Protein AF-T1BIZ2-F1 (afdb_monomer_lite)

Radius of gyration: 11.86 Å; chains: 1; bounding box: 21×28×31 Å

Structure (mmCIF, N/CA/C/O backbone):
data_AF-T1BIZ2-F1
#
_entry.id   AF-T1BIZ2-F1
#
loop_
_atom_site.group_PDB
_atom_site.id
_atom_site.type_symbol
_atom_site.label_atom_id
_atom_site.label_alt_id
_atom_site.label_comp_id
_atom_site.label_asym_id
_atom_site.label_entity_id
_atom_site.label_seq_id
_atom_site.pdbx_PDB_ins_code
_atom_site.Cartn_x
_atom_site.Cartn_y
_atom_site.Cartn_z
_atom_site.occupancy
_atom_site.B_iso_or_equiv
_atom_site.auth_seq_id
_atom_site.auth_comp_id
_atom_site.auth_asym_id
_atom_site.auth_atom_id
_atom_site.pdbx_PDB_model_num
ATOM 1 N N . MET A 1 1 ? -5.384 15.705 -20.486 1.00 49.41 1 MET A N 1
ATOM 2 C CA . MET A 1 1 ? -4.806 14.988 -19.329 1.00 49.41 1 MET A CA 1
ATOM 3 C C . MET A 1 1 ? -3.296 15.192 -19.401 1.00 49.41 1 MET A C 1
ATOM 5 O O . MET A 1 1 ? -2.725 14.853 -20.430 1.00 49.41 1 MET A O 1
ATOM 9 N N . LYS A 1 2 ? -2.661 15.874 -18.434 1.00 56.53 2 LYS A N 1
ATOM 10 C CA . LYS A 1 2 ? -1.196 16.052 -18.468 1.00 56.53 2 LYS A CA 1
ATOM 11 C C . LYS A 1 2 ? -0.561 14.670 -18.293 1.00 56.53 2 LYS A C 1
ATOM 13 O O . LYS A 1 2 ? -0.897 13.982 -17.334 1.00 56.53 2 LYS A O 1
ATOM 18 N N . SER A 1 3 ? 0.282 14.257 -19.241 1.00 57.56 3 SER A N 1
ATOM 19 C CA . SER A 1 3 ? 1.076 13.033 -19.106 1.00 57.56 3 SER A CA 1
ATOM 20 C C . SER A 1 3 ? 1.855 13.105 -17.792 1.00 57.56 3 SER A C 1
ATOM 22 O O . SER A 1 3 ? 2.383 14.168 -17.461 1.00 57.56 3 SER A O 1
ATOM 24 N N . ARG A 1 4 ? 1.869 12.017 -17.017 1.00 65.50 4 ARG A N 1
ATOM 25 C CA . ARG A 1 4 ? 2.642 11.920 -15.771 1.00 65.50 4 ARG A CA 1
ATOM 26 C C . ARG A 1 4 ? 4.117 12.039 -16.157 1.00 65.50 4 ARG A C 1
ATOM 28 O O 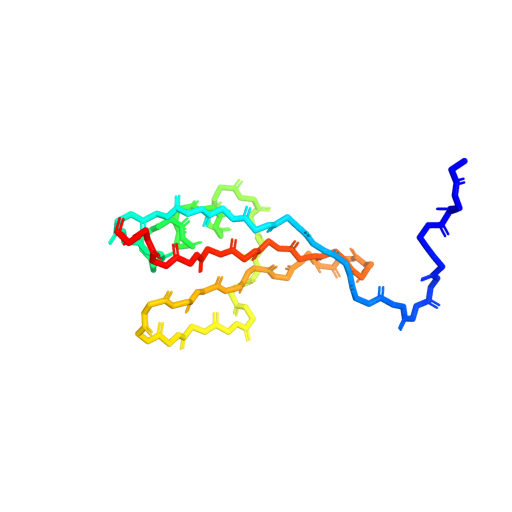. ARG A 1 4 ? 4.692 11.094 -16.685 1.00 65.50 4 ARG A O 1
ATOM 35 N N . THR A 1 5 ? 4.686 13.231 -15.994 1.00 63.12 5 THR A N 1
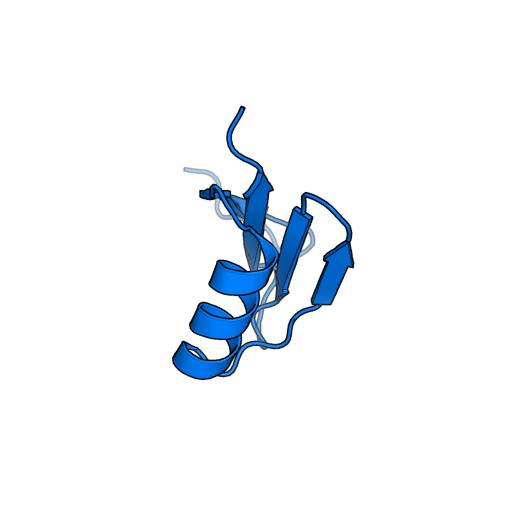ATOM 36 C CA . THR A 1 5 ? 6.058 13.531 -16.415 1.00 63.12 5 THR A CA 1
ATOM 37 C C . THR A 1 5 ? 7.054 12.719 -15.593 1.00 63.12 5 THR A C 1
ATOM 39 O O . THR A 1 5 ? 6.865 12.522 -14.391 1.00 63.12 5 THR A O 1
ATOM 42 N N . GLN A 1 6 ? 8.128 12.275 -16.246 1.00 58.28 6 GLN A N 1
ATOM 43 C CA . GLN A 1 6 ? 9.255 11.606 -15.603 1.00 58.28 6 GLN A CA 1
ATOM 44 C C . GLN A 1 6 ? 9.804 12.486 -14.461 1.00 58.28 6 GLN A C 1
ATOM 46 O O . GLN A 1 6 ? 10.047 13.675 -14.664 1.00 58.28 6 GLN A O 1
ATOM 51 N N . GLY A 1 7 ? 9.953 11.916 -13.260 1.00 65.38 7 GLY A N 1
ATOM 52 C CA . GLY A 1 7 ? 10.460 12.617 -12.069 1.00 65.38 7 GLY A CA 1
ATOM 53 C C . GLY A 1 7 ? 9.406 13.028 -11.033 1.00 65.38 7 GLY A C 1
ATOM 54 O O . GLY A 1 7 ? 9.778 13.458 -9.944 1.00 65.38 7 GLY A O 1
ATOM 55 N N . MET A 1 8 ? 8.110 12.863 -11.315 1.00 70.50 8 MET A N 1
ATOM 56 C CA . MET A 1 8 ? 7.066 12.959 -10.289 1.00 70.50 8 MET A CA 1
ATOM 57 C C . MET A 1 8 ? 6.602 11.563 -9.876 1.00 70.50 8 MET A C 1
ATOM 59 O O . MET A 1 8 ? 6.239 10.734 -10.712 1.00 70.50 8 MET A O 1
ATOM 63 N N . TRP A 1 9 ? 6.606 11.324 -8.570 1.00 69.19 9 TRP A N 1
ATOM 64 C CA . TRP A 1 9 ? 6.079 10.112 -7.964 1.00 69.19 9 TRP A CA 1
ATOM 65 C C . TRP A 1 9 ? 4.558 10.205 -7.944 1.00 69.19 9 TRP A C 1
ATOM 67 O O . TRP A 1 9 ? 3.992 11.127 -7.358 1.00 69.19 9 TRP A O 1
ATOM 77 N N . TRP A 1 10 ? 3.888 9.239 -8.565 1.00 79.06 10 TRP A N 1
ATOM 78 C CA . TRP A 1 10 ? 2.435 9.173 -8.547 1.00 79.06 10 TRP A CA 1
ATOM 79 C C . TRP A 1 10 ? 1.969 7.730 -8.365 1.00 79.06 10 TRP A C 1
ATOM 81 O O . TRP A 1 10 ? 2.463 6.829 -9.044 1.00 79.06 10 TRP A O 1
ATOM 91 N N . GLY A 1 11 ? 0.935 7.517 -7.557 1.00 85.38 11 GLY A N 1
ATOM 92 C CA . GLY A 1 11 ? 0.451 6.179 -7.234 1.00 85.38 11 GLY A CA 1
ATOM 93 C C . GLY A 1 11 ? -1.018 6.147 -6.844 1.00 85.38 11 GLY A C 1
ATOM 94 O O . GLY A 1 11 ? -1.646 7.194 -6.680 1.00 85.38 11 GLY A O 1
ATOM 95 N N . THR A 1 12 ? -1.561 4.939 -6.737 1.00 92.62 12 THR A N 1
ATOM 96 C CA . THR A 1 12 ? -2.907 4.703 -6.201 1.00 92.62 12 THR A CA 1
ATOM 97 C C . THR A 1 12 ? -2.797 4.474 -4.698 1.00 92.62 12 THR A C 1
ATOM 99 O O . THR A 1 12 ? -1.948 3.693 -4.273 1.00 92.62 12 THR A O 1
ATOM 102 N N . ALA A 1 13 ? -3.652 5.126 -3.911 1.00 95.31 13 ALA A N 1
ATOM 103 C CA . ALA A 1 13 ? -3.819 4.838 -2.489 1.00 95.31 13 ALA A CA 1
ATOM 104 C C . ALA A 1 13 ? -5.077 3.985 -2.285 1.00 95.31 13 ALA A C 1
ATOM 106 O O . ALA A 1 13 ? -6.128 4.286 -2.855 1.00 95.31 13 ALA A O 1
ATOM 107 N N . ILE A 1 14 ? -4.950 2.911 -1.511 1.00 96.81 14 ILE A N 1
ATOM 108 C CA . ILE A 1 14 ? -6.013 1.950 -1.221 1.00 96.81 14 ILE A CA 1
ATOM 109 C C . ILE A 1 14 ? -6.117 1.812 0.296 1.00 96.81 14 ILE A C 1
ATOM 111 O O . ILE A 1 14 ? -5.124 1.538 0.969 1.00 96.81 14 ILE A O 1
ATOM 115 N N . GLU A 1 15 ? -7.319 1.991 0.835 1.00 97.81 15 GLU A N 1
ATOM 116 C CA . GLU A 1 15 ? -7.578 1.763 2.256 1.00 97.81 15 GLU A CA 1
ATOM 117 C C . GLU A 1 15 ? -7.768 0.272 2.546 1.00 97.81 15 GLU A C 1
ATOM 119 O O . GLU A 1 15 ? -8.426 -0.445 1.787 1.00 97.81 15 GLU A O 1
ATOM 124 N N . ALA A 1 16 ? -7.185 -0.197 3.646 1.00 96.94 16 ALA A N 1
ATOM 125 C CA . ALA A 1 16 ? -7.213 -1.591 4.061 1.00 96.94 16 ALA A CA 1
ATOM 126 C C . ALA A 1 16 ? -7.290 -1.709 5.592 1.00 96.94 16 ALA A C 1
ATOM 128 O O . ALA A 1 16 ? -6.616 -0.954 6.289 1.00 96.94 16 ALA A O 1
ATOM 129 N N . PRO A 1 17 ? -8.036 -2.681 6.148 1.00 97.50 17 PRO A N 1
ATOM 130 C CA . PRO A 1 17 ? -7.981 -2.976 7.583 1.00 97.50 17 PRO A CA 1
ATOM 131 C C . PRO A 1 17 ? -6.588 -3.432 8.044 1.00 97.50 17 PRO A C 1
ATOM 133 O O . PRO A 1 17 ? -6.182 -3.134 9.160 1.00 97.50 17 PRO A O 1
ATOM 136 N N . ASP A 1 18 ? -5.858 -4.131 7.170 1.00 97.88 18 ASP A N 1
ATOM 137 C CA . ASP A 1 18 ? -4.464 -4.530 7.370 1.00 97.88 18 ASP A CA 1
ATOM 138 C C . ASP A 1 18 ? -3.647 -4.188 6.107 1.00 97.88 18 ASP A C 1
ATOM 140 O O . ASP A 1 18 ? -3.633 -4.954 5.132 1.00 97.88 18 ASP A O 1
ATOM 144 N N . PRO A 1 19 ? -2.985 -3.018 6.090 1.00 98.38 19 PRO A N 1
ATOM 145 C CA . PRO A 1 19 ? -2.152 -2.589 4.969 1.00 98.38 19 PRO A CA 1
ATOM 146 C C . PRO A 1 19 ? -0.983 -3.532 4.683 1.00 98.38 19 PRO A C 1
ATOM 148 O O . PRO A 1 19 ? -0.639 -3.755 3.521 1.00 98.38 19 PRO A O 1
ATOM 151 N N . GLY A 1 20 ? -0.391 -4.114 5.729 1.00 98.00 20 GLY A N 1
ATOM 152 C CA . GLY A 1 20 ? 0.744 -5.021 5.605 1.00 98.00 20 GLY A CA 1
ATOM 153 C C . GLY A 1 20 ? 0.343 -6.350 4.967 1.00 98.00 20 GLY A C 1
ATOM 154 O O . GLY A 1 20 ? 1.089 -6.897 4.151 1.00 98.00 20 GLY A O 1
ATOM 155 N N . ALA A 1 21 ? -0.835 -6.880 5.298 1.00 98.12 21 ALA A N 1
ATOM 156 C CA . ALA A 1 21 ? -1.352 -8.091 4.665 1.00 98.12 21 ALA A CA 1
ATOM 157 C C . ALA A 1 21 ? -1.622 -7.878 3.169 1.00 98.12 21 ALA A C 1
ATOM 159 O O . ALA A 1 21 ? -1.207 -8.703 2.349 1.00 98.12 21 ALA A O 1
ATOM 160 N N . LEU A 1 22 ? -2.251 -6.755 2.794 1.00 97.88 22 LEU A N 1
ATOM 161 C CA . LEU A 1 22 ? -2.473 -6.430 1.382 1.00 97.88 22 LEU A CA 1
ATOM 162 C C . LEU A 1 22 ? -1.147 -6.237 0.637 1.00 97.88 22 LEU A C 1
ATOM 164 O O . LEU A 1 22 ? -0.991 -6.752 -0.470 1.00 97.88 22 LEU A O 1
ATOM 168 N N . ALA A 1 23 ? -0.181 -5.553 1.253 1.00 98.19 23 ALA A N 1
ATOM 169 C CA . ALA A 1 23 ? 1.128 -5.336 0.654 1.00 98.19 23 ALA A CA 1
ATOM 170 C C . ALA A 1 23 ? 1.846 -6.647 0.331 1.00 98.19 23 ALA A C 1
ATOM 172 O O . ALA A 1 23 ? 2.308 -6.821 -0.794 1.00 98.19 23 ALA A O 1
ATOM 173 N N . ARG A 1 24 ? 1.878 -7.595 1.275 1.00 98.25 24 ARG A N 1
ATOM 174 C CA . ARG A 1 24 ? 2.467 -8.926 1.056 1.00 98.25 24 ARG A CA 1
ATOM 175 C C . ARG A 1 24 ? 1.745 -9.687 -0.052 1.00 98.25 24 ARG A C 1
ATOM 177 O O . ARG A 1 24 ? 2.396 -10.215 -0.945 1.00 98.25 24 ARG A O 1
ATOM 184 N N . PHE A 1 25 ? 0.411 -9.689 -0.036 1.00 98.12 25 PHE A N 1
ATOM 185 C CA . PHE A 1 25 ? -0.383 -10.352 -1.071 1.00 98.12 25 PHE A CA 1
ATOM 186 C C . PHE A 1 25 ? -0.077 -9.803 -2.472 1.00 98.12 25 PHE A C 1
ATOM 188 O O . PHE A 1 25 ? 0.206 -10.571 -3.389 1.00 98.12 25 PHE A O 1
ATOM 195 N N . TYR A 1 26 ? -0.104 -8.478 -2.640 1.00 97.50 26 TYR A N 1
ATOM 196 C CA . TYR A 1 26 ? 0.149 -7.855 -3.938 1.00 97.50 26 TYR A CA 1
ATOM 197 C C . TYR A 1 26 ? 1.622 -7.899 -4.345 1.00 97.50 26 TYR A C 1
ATOM 199 O O . TYR A 1 26 ? 1.908 -7.945 -5.538 1.00 97.50 26 TYR A O 1
ATOM 207 N N . SER A 1 27 ? 2.549 -7.915 -3.387 1.00 97.56 27 SER A N 1
ATOM 208 C CA . SER A 1 27 ? 3.978 -8.063 -3.664 1.00 97.56 27 SER A CA 1
ATOM 209 C C . SER A 1 27 ? 4.249 -9.415 -4.317 1.00 97.56 27 SER A C 1
ATOM 211 O O . SER A 1 27 ? 4.835 -9.458 -5.396 1.00 97.56 27 SER A O 1
ATOM 213 N N . GLU A 1 28 ? 3.711 -10.492 -3.741 1.00 98.00 28 GLU A N 1
ATOM 214 C CA . GLU A 1 28 ? 3.806 -11.841 -4.306 1.00 98.00 28 GLU A CA 1
ATOM 215 C C . GLU A 1 28 ? 3.044 -11.963 -5.635 1.00 98.00 28 GLU A C 1
ATOM 217 O O . GLU A 1 28 ? 3.562 -12.514 -6.604 1.00 98.00 28 GLU A O 1
ATOM 222 N N . LEU A 1 29 ? 1.828 -11.408 -5.718 1.00 97.75 29 LEU A N 1
ATOM 223 C CA . LEU A 1 29 ? 0.996 -11.486 -6.923 1.00 97.75 29 LEU A CA 1
ATOM 224 C C . LEU A 1 29 ? 1.622 -10.771 -8.130 1.00 97.75 29 LEU A C 1
ATOM 226 O O . LEU A 1 29 ? 1.508 -11.248 -9.258 1.00 97.75 29 LEU A O 1
ATOM 230 N N . LEU A 1 30 ? 2.227 -9.602 -7.907 1.00 95.00 30 LEU A N 1
ATOM 231 C CA . LEU A 1 30 ? 2.764 -8.746 -8.968 1.00 95.00 30 LEU A CA 1
ATOM 232 C C . LEU A 1 30 ? 4.272 -8.938 -9.183 1.00 95.00 30 LEU A C 1
ATOM 234 O O . LEU A 1 30 ? 4.805 -8.459 -10.184 1.00 95.00 30 LEU A O 1
ATOM 238 N N . GLY A 1 31 ? 4.968 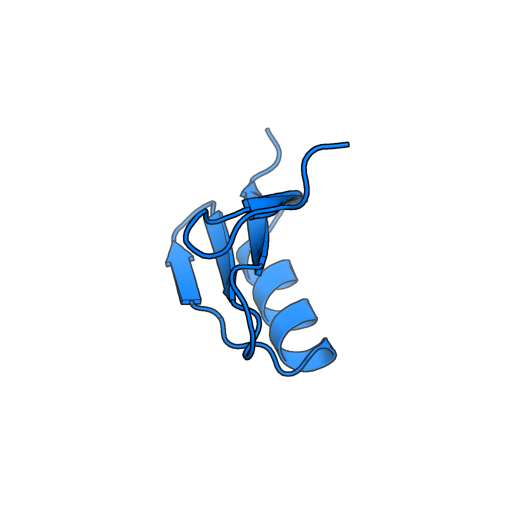-9.584 -8.243 1.00 95.75 31 GLY A N 1
ATOM 239 C CA . GLY A 1 31 ? 6.430 -9.625 -8.193 1.00 95.75 31 GLY A CA 1
ATOM 240 C C . GLY A 1 31 ? 7.064 -8.260 -7.898 1.00 95.75 31 GLY A C 1
ATOM 241 O O . GLY A 1 31 ? 8.207 -8.014 -8.281 1.00 95.75 31 GLY A O 1
ATOM 242 N N . TRP A 1 32 ? 6.317 -7.335 -7.285 1.00 96.00 32 TRP A N 1
ATOM 243 C CA . TRP A 1 32 ? 6.793 -5.981 -6.982 1.00 96.00 32 TRP A CA 1
ATOM 244 C C . TRP A 1 32 ? 7.376 -5.930 -5.570 1.00 96.00 32 TRP A C 1
ATOM 246 O O . TRP A 1 32 ? 6.735 -6.429 -4.642 1.00 96.00 32 TRP A O 1
ATOM 256 N N . PRO A 1 33 ? 8.550 -5.311 -5.359 1.00 95.94 33 PRO A N 1
ATOM 257 C CA . PRO A 1 33 ? 9.115 -5.183 -4.025 1.00 95.94 33 PRO A CA 1
ATOM 258 C C . PRO A 1 33 ? 8.271 -4.261 -3.136 1.00 95.94 33 PRO A C 1
ATOM 260 O O . PRO A 1 33 ? 7.760 -3.224 -3.574 1.00 95.94 33 PRO A O 1
ATOM 263 N N . ILE A 1 34 ? 8.195 -4.611 -1.852 1.00 96.88 34 ILE A N 1
ATOM 264 C CA . ILE A 1 34 ? 7.753 -3.687 -0.806 1.00 96.88 34 ILE A CA 1
ATOM 265 C C . ILE A 1 34 ? 8.883 -2.674 -0.599 1.00 96.88 34 ILE A C 1
ATOM 267 O O . ILE A 1 34 ? 9.973 -3.027 -0.153 1.00 96.88 34 ILE A O 1
ATOM 271 N N . GLY A 1 35 ? 8.635 -1.421 -0.975 1.00 94.75 35 GLY A N 1
ATOM 272 C CA . GLY A 1 35 ? 9.605 -0.331 -0.857 1.00 94.75 35 GLY A CA 1
ATOM 273 C C . GLY A 1 35 ? 9.585 0.350 0.511 1.00 94.75 35 GLY A C 1
ATOM 274 O O . GLY A 1 35 ? 10.585 0.939 0.910 1.00 94.75 35 GLY A O 1
ATOM 275 N N . HIS A 1 36 ? 8.458 0.271 1.224 1.00 95.81 36 HIS A N 1
ATOM 276 C CA . HIS A 1 36 ? 8.284 0.814 2.573 1.00 95.81 36 HIS A CA 1
ATOM 277 C C . HIS A 1 36 ? 7.187 0.050 3.314 1.00 95.81 36 HIS A C 1
ATOM 279 O O . HIS A 1 36 ? 6.155 -0.263 2.719 1.00 95.81 36 HIS A O 1
ATOM 285 N N . GLU A 1 37 ? 7.378 -0.221 4.602 1.00 97.38 37 GLU A N 1
ATOM 286 C CA . GLU A 1 37 ? 6.353 -0.805 5.472 1.00 97.38 37 GLU A CA 1
ATOM 287 C C . GLU A 1 37 ? 6.515 -0.268 6.898 1.00 97.38 37 GLU A C 1
ATOM 289 O O . GLU A 1 37 ? 7.596 -0.334 7.485 1.00 97.38 37 GLU A O 1
ATOM 294 N N . GLU A 1 38 ? 5.429 0.255 7.456 1.00 96.88 38 GLU A N 1
ATOM 295 C CA . GLU A 1 38 ? 5.332 0.736 8.831 1.00 96.88 38 GLU A CA 1
ATOM 296 C C . GLU A 1 38 ? 3.910 0.495 9.372 1.00 96.88 38 GLU A C 1
ATOM 298 O O . GLU A 1 38 ? 2.990 0.214 8.597 1.00 96.88 38 GLU A O 1
ATOM 303 N N . PRO A 1 39 ? 3.677 0.582 10.694 1.00 96.31 39 PRO A N 1
ATOM 304 C CA . PRO A 1 39 ? 2.333 0.439 11.238 1.00 96.31 39 PRO A CA 1
ATOM 305 C C . PRO A 1 39 ? 1.338 1.390 10.559 1.00 96.31 39 PRO A C 1
ATOM 307 O O . PRO A 1 39 ? 1.484 2.608 10.612 1.00 96.31 39 PRO A O 1
ATOM 310 N N . GLY A 1 40 ? 0.321 0.813 9.919 1.00 96.88 40 GLY A N 1
ATOM 311 C CA . GLY A 1 40 ? -0.745 1.548 9.244 1.00 96.88 40 GLY A CA 1
ATOM 312 C C . GLY A 1 40 ? -0.461 1.977 7.800 1.00 96.88 40 GLY A C 1
ATOM 313 O O . GLY A 1 40 ? -1.392 2.456 7.156 1.00 96.88 40 GLY A O 1
ATOM 314 N N . THR A 1 41 ? 0.747 1.761 7.262 1.00 97.38 41 THR A N 1
ATOM 315 C CA . THR A 1 41 ? 1.078 2.109 5.868 1.00 97.38 41 THR A CA 1
ATOM 316 C C . THR A 1 41 ? 2.064 1.124 5.241 1.00 97.38 41 THR A C 1
ATOM 318 O O . THR A 1 41 ? 3.086 0.781 5.828 1.00 97.38 41 THR A O 1
ATOM 321 N N . ALA A 1 42 ? 1.819 0.724 3.995 1.00 98.12 42 ALA A N 1
ATOM 322 C CA . ALA A 1 42 ? 2.769 -0.052 3.204 1.00 98.12 42 ALA A CA 1
ATOM 323 C C . ALA A 1 42 ? 2.786 0.411 1.742 1.00 98.12 42 ALA A C 1
ATOM 325 O O . ALA A 1 42 ? 1.760 0.821 1.202 1.00 98.12 42 ALA A O 1
ATOM 326 N N . ILE A 1 43 ? 3.949 0.358 1.092 1.00 97.12 43 ILE A N 1
ATOM 327 C CA . ILE A 1 43 ? 4.152 0.864 -0.270 1.00 97.12 43 ILE A CA 1
ATOM 328 C C . ILE A 1 43 ? 4.827 -0.200 -1.132 1.00 97.12 43 ILE A C 1
ATOM 330 O O . ILE A 1 43 ? 5.901 -0.699 -0.795 1.00 97.12 43 ILE A O 1
ATOM 334 N N . LEU A 1 44 ? 4.228 -0.491 -2.286 1.00 96.94 44 LEU A N 1
ATOM 335 C CA . LEU A 1 44 ? 4.831 -1.303 -3.343 1.00 96.94 44 LE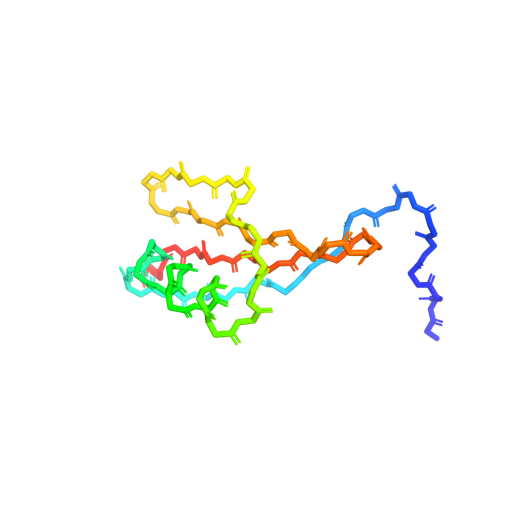U A CA 1
ATOM 336 C C . LEU A 1 44 ? 5.391 -0.386 -4.423 1.00 96.94 44 LEU A C 1
ATOM 338 O O . LEU A 1 44 ? 4.691 0.507 -4.911 1.00 96.94 44 LEU A O 1
ATOM 342 N N . ALA A 1 45 ? 6.632 -0.641 -4.822 1.00 93.44 45 ALA A N 1
ATOM 343 C CA . ALA A 1 45 ? 7.284 0.068 -5.914 1.00 93.44 45 ALA A CA 1
ATOM 344 C C . ALA A 1 45 ? 7.269 -0.804 -7.172 1.00 93.44 45 ALA A C 1
ATOM 346 O O . ALA A 1 45 ? 7.717 -1.950 -7.138 1.00 93.44 45 ALA A O 1
ATOM 347 N N . ALA A 1 46 ? 6.773 -0.267 -8.289 1.00 90.62 46 ALA A N 1
ATOM 348 C CA . ALA A 1 46 ? 6.917 -0.948 -9.568 1.00 90.62 46 ALA A CA 1
ATOM 349 C C . ALA A 1 46 ? 8.414 -1.056 -9.928 1.00 90.62 46 ALA A C 1
ATOM 351 O O . ALA A 1 46 ? 9.143 -0.080 -9.732 1.00 90.62 46 ALA A O 1
ATOM 352 N N . PRO A 1 47 ? 8.885 -2.189 -10.485 1.00 84.50 47 PRO A N 1
ATOM 353 C CA . PRO A 1 47 ? 10.284 -2.344 -10.893 1.00 84.50 47 PRO A CA 1
ATOM 354 C C . PRO A 1 47 ? 10.730 -1.311 -11.935 1.00 84.50 47 PRO A C 1
ATOM 356 O O . PRO A 1 47 ? 11.902 -0.947 -11.992 1.00 84.50 47 PRO A O 1
ATOM 359 N N . GLU A 1 48 ? 9.790 -0.826 -12.750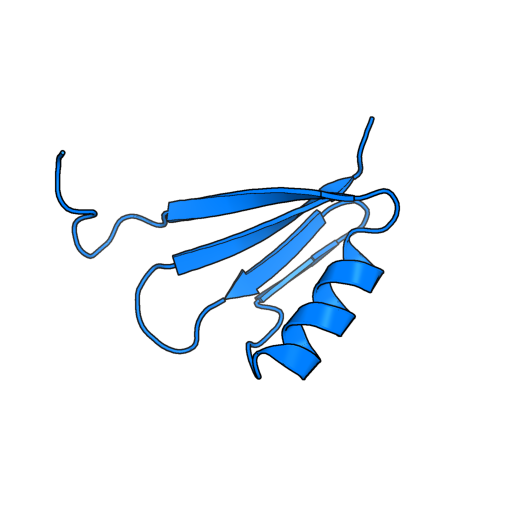 1.00 82.06 48 GLU A N 1
ATOM 360 C CA . GLU A 1 48 ? 10.035 0.149 -13.806 1.00 82.06 48 GLU A CA 1
ATOM 361 C C . GLU A 1 48 ? 9.109 1.366 -13.668 1.00 82.06 48 GLU A C 1
ATOM 363 O O . GLU A 1 48 ? 7.900 1.248 -13.453 1.00 82.06 48 GLU A O 1
ATOM 368 N N . GLY A 1 49 ? 9.677 2.560 -13.852 1.00 74.75 49 GLY A N 1
ATOM 369 C CA . GLY A 1 49 ? 8.940 3.822 -13.848 1.00 74.75 49 GLY A CA 1
ATOM 370 C C . GLY A 1 49 ? 8.796 4.471 -12.468 1.00 74.75 49 GLY A C 1
ATOM 371 O O . GLY A 1 49 ? 9.536 4.187 -11.534 1.00 74.75 49 GLY A O 1
ATOM 372 N N . SER A 1 50 ? 7.864 5.420 -12.363 1.00 78.06 50 SER A N 1
ATOM 373 C CA . SER A 1 50 ? 7.639 6.243 -11.157 1.00 78.06 50 SER A CA 1
ATOM 374 C C . SER A 1 50 ? 6.291 5.938 -10.486 1.00 78.06 50 SER A C 1
ATOM 376 O O . SER A 1 50 ? 5.692 6.817 -9.860 1.00 78.06 50 SER A O 1
ATOM 378 N N . ILE A 1 51 ? 5.777 4.718 -10.688 1.00 86.81 51 ILE A N 1
ATOM 379 C CA . ILE A 1 51 ? 4.470 4.271 -10.195 1.00 86.81 51 ILE A CA 1
ATOM 380 C C . ILE A 1 51 ? 4.650 3.461 -8.912 1.00 86.81 51 ILE A C 1
ATOM 382 O O . ILE A 1 51 ? 5.497 2.575 -8.834 1.00 86.81 51 ILE A O 1
ATOM 386 N N . PHE A 1 52 ? 3.807 3.748 -7.926 1.00 92.69 52 PHE A N 1
ATOM 387 C CA . PHE A 1 52 ? 3.715 2.997 -6.680 1.00 92.69 52 PHE A CA 1
ATOM 388 C C . PHE A 1 52 ? 2.252 2.730 -6.313 1.00 92.69 52 PHE A C 1
ATOM 390 O O . PHE A 1 52 ? 1.334 3.386 -6.819 1.00 92.69 52 PHE A O 1
ATOM 397 N N . VAL A 1 53 ? 2.038 1.770 -5.420 1.00 95.69 53 VAL A N 1
ATOM 398 C CA . VAL A 1 53 ? 0.749 1.540 -4.757 1.00 95.69 53 VAL A CA 1
ATOM 399 C C . VAL A 1 53 ? 0.958 1.721 -3.263 1.00 95.69 53 VAL A C 1
ATOM 401 O O . VAL A 1 53 ? 1.894 1.150 -2.709 1.00 95.69 53 VAL A O 1
ATOM 404 N N . VAL A 1 54 ? 0.102 2.518 -2.628 1.00 96.94 54 VAL A N 1
ATOM 405 C CA . VAL A 1 54 ? 0.078 2.701 -1.173 1.00 96.94 54 VAL A CA 1
ATOM 406 C C . VAL A 1 54 ? -1.126 1.970 -0.612 1.00 96.94 54 VAL A C 1
ATOM 408 O O . VAL A 1 54 ? -2.246 2.154 -1.087 1.00 96.94 54 VAL A O 1
ATOM 411 N N . PHE A 1 55 ? -0.891 1.186 0.426 1.00 98.12 55 PHE A N 1
ATOM 412 C CA . PHE A 1 55 ? -1.914 0.657 1.307 1.00 98.12 55 PHE A CA 1
ATOM 413 C C . PHE A 1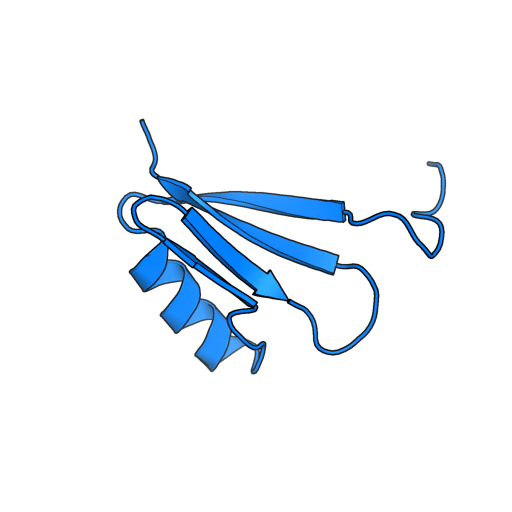 55 ? -1.879 1.458 2.601 1.00 98.12 55 PHE A C 1
ATOM 415 O O . PHE A 1 55 ? -0.813 1.602 3.197 1.00 98.12 55 PHE A O 1
ATOM 422 N N . GLN A 1 56 ? -3.025 1.980 3.023 1.00 97.75 56 GLN A N 1
ATOM 423 C CA . GLN A 1 56 ? -3.155 2.763 4.252 1.00 97.75 56 GLN A CA 1
ATOM 424 C C . GLN A 1 56 ? -4.275 2.196 5.118 1.00 97.75 56 GLN A C 1
ATOM 426 O O . GLN A 1 56 ? -5.240 1.634 4.594 1.00 97.75 56 GLN A O 1
ATOM 431 N N . GLN A 1 57 ? -4.143 2.307 6.436 1.00 97.94 57 GLN A N 1
ATOM 432 C CA . GLN A 1 57 ? -5.149 1.771 7.342 1.00 97.94 57 GLN A CA 1
ATOM 433 C C . GLN A 1 57 ? -6.482 2.495 7.133 1.00 97.94 57 GLN A C 1
ATOM 435 O O . GLN A 1 57 ? -6.526 3.724 7.133 1.00 97.94 57 GLN A O 1
ATOM 440 N N . ALA A 1 58 ? -7.558 1.731 6.953 1.00 94.75 58 ALA A N 1
ATOM 441 C CA . ALA A 1 58 ? -8.909 2.280 6.941 1.00 94.75 58 ALA A CA 1
ATOM 442 C C . ALA A 1 58 ? -9.254 2.846 8.331 1.00 94.75 58 ALA A C 1
ATOM 444 O O . ALA A 1 58 ? -8.873 2.258 9.349 1.00 94.75 58 ALA A O 1
ATOM 445 N N . THR A 1 59 ? -9.956 3.981 8.362 1.00 82.50 59 THR A N 1
ATOM 446 C CA . THR A 1 59 ? -10.373 4.656 9.608 1.00 82.50 59 THR A CA 1
ATOM 447 C C . THR A 1 59 ? -11.765 4.226 10.043 1.00 82.50 59 THR A C 1
ATOM 449 O O . THR A 1 59 ? -12.612 4.003 9.149 1.00 82.50 59 THR A O 1
#

Sequence (59 aa):
MKSRTQGMWWGTAIEAPDPGALARFYSELLGWPIGHEEPGTAILAAPEGSIFVVFQQAT

Organism: NCBI:txid410659

Foldseek 3Di:
DPDPDAPDADEAEDEDQDQPVVQVVVCVVVVFDFPDDDVQKTKTDDPDGRYIYMYGYDD

pLDDT: mean 89.26, std 13.13, range [49.41, 98.38]

Secondary structure (DSSP, 8-state):
-----TT--EEEEEEES-HHHHHHHHHHHHT--EEEEETTEEEEEPSSSSEEEEEEE--

InterPro domains:
  IPR029068 Glyoxalase/Bleomycin resistance protein/Dihydroxybiphenyl dioxygenase [G3DSA:3.10.180.10] (4-59)
  IPR029068 Glyoxalase/Bleomycin resistance protein/Dihydroxybiphenyl dioxygenase [SSF54593] (12-57)
  IPR041581 Glyoxalase-like domain, group 6 [PF18029] (13-58)